Protein AF-A0A243RGD0-F1 (afdb_monomer_lite)

Secondary structure (DSSP, 8-state):
--PPPP--------HHHHHHHHHHHHHHHHHHS-TTT--HHHHHHHTT--HHHHHHH-TTGGGGG-

Foldseek 3Di:
DDDDDDDPDVPP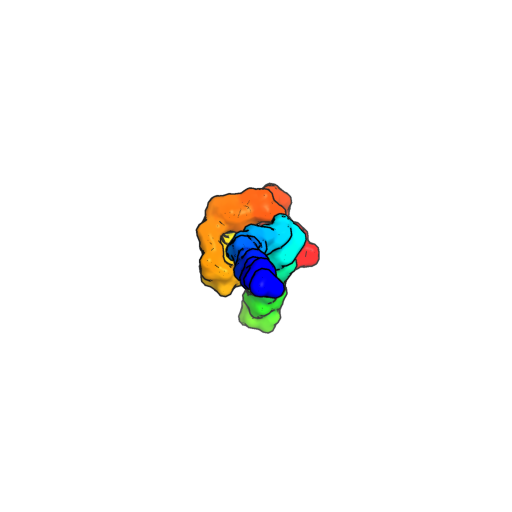QPLVNVLVLLLVQLVVVVVVDPLVPDFLVSSCVSSVHDSVVSCVSCVVTSVVSD

InterPro domains:
  IPR001647 DNA-binding HTH domain, TetR-type [PF00440] (22-65)
  IPR001647 DNA-binding HTH domain, TetR-type [PS50977] (16-66)
  IPR009057 Homedomain-like superfamily [SSF46689] (9-64)
  IPR050109 HTH-type, TetR-like transcriptional regulator [PTHR30055] (1-65)

Radius of gyration: 15.9 Å; chains: 1; bounding box: 40×21×50 Å

Organism: NCBI:txid487165

Structure (mmCIF, N/CA/C/O backbone):
data_AF-A0A243RGD0-F1
#
_entry.id   AF-A0A243RGD0-F1
#
loop_
_atom_site.group_PDB
_atom_site.id
_atom_site.type_symbol
_atom_site.label_atom_id
_atom_site.label_alt_id
_atom_site.label_comp_id
_atom_site.label_asym_id
_atom_site.label_entity_id
_atom_site.label_seq_id
_atom_site.pdbx_PDB_ins_code
_atom_site.Cartn_x
_atom_site.Cartn_y
_atom_site.Cartn_z
_atom_site.occupancy
_atom_site.B_iso_or_equiv
_atom_site.auth_seq_id
_atom_site.auth_comp_id
_atom_site.auth_asym_id
_atom_site.auth_atom_id
_atom_site.pdbx_PDB_model_num
ATOM 1 N N . MET A 1 1 ? -30.452 -10.820 34.686 1.00 52.00 1 MET A N 1
ATOM 2 C CA . MET A 1 1 ? -29.052 -10.350 34.658 1.00 52.00 1 MET A CA 1
ATOM 3 C C . MET A 1 1 ? -28.330 -11.096 33.554 1.00 52.00 1 MET A C 1
ATOM 5 O O . MET A 1 1 ? -28.046 -12.271 33.726 1.00 52.00 1 MET A O 1
ATOM 9 N N . THR A 1 2 ? -28.066 -10.426 32.437 1.00 50.78 2 THR A N 1
ATOM 10 C CA . THR A 1 2 ? -27.161 -10.916 31.391 1.00 50.78 2 THR A CA 1
ATOM 11 C C . THR A 1 2 ? -26.524 -9.669 30.787 1.00 50.78 2 THR A C 1
ATOM 13 O O . THR A 1 2 ? -27.256 -8.870 30.201 1.00 50.78 2 THR A O 1
ATOM 16 N N . PRO A 1 3 ? -25.223 -9.398 30.991 1.00 57.12 3 PRO A N 1
ATOM 17 C CA . PRO A 1 3 ? -24.593 -8.283 30.308 1.00 57.12 3 PRO A CA 1
ATOM 18 C C . PRO A 1 3 ? -24.453 -8.656 28.831 1.00 57.12 3 PRO A C 1
ATOM 20 O O . PRO A 1 3 ? -23.838 -9.665 28.484 1.00 57.12 3 PRO A O 1
ATOM 23 N N . ALA A 1 4 ? -25.077 -7.853 27.971 1.00 53.62 4 ALA A N 1
ATOM 24 C CA . ALA A 1 4 ? -24.843 -7.878 26.539 1.00 53.62 4 ALA A CA 1
ATOM 25 C C . ALA A 1 4 ? -23.343 -7.664 26.295 1.00 53.62 4 ALA A C 1
ATOM 27 O O . ALA A 1 4 ? -22.760 -6.691 26.777 1.00 53.62 4 ALA A O 1
ATOM 28 N N . ALA A 1 5 ? -22.717 -8.614 25.601 1.00 62.16 5 ALA A N 1
ATOM 29 C CA . ALA A 1 5 ? -21.318 -8.527 25.220 1.00 62.16 5 ALA A CA 1
ATOM 30 C C . ALA A 1 5 ? -21.085 -7.232 24.419 1.00 62.16 5 ALA A C 1
ATOM 32 O O . ALA A 1 5 ? -21.911 -6.896 23.563 1.00 62.16 5 ALA A O 1
ATOM 33 N N . PRO A 1 6 ? -19.991 -6.493 24.670 1.00 54.47 6 PRO A N 1
ATOM 34 C CA . PRO A 1 6 ? -19.687 -5.314 23.882 1.00 54.47 6 PRO A CA 1
ATOM 35 C C . PRO A 1 6 ? -19.465 -5.756 22.432 1.00 54.47 6 PRO A C 1
ATOM 37 O O . PRO A 1 6 ? -18.603 -6.587 22.146 1.00 54.47 6 PRO A O 1
ATOM 40 N N . THR A 1 7 ? -20.259 -5.205 21.514 1.00 61.38 7 THR A N 1
ATOM 41 C CA . THR A 1 7 ? -19.974 -5.222 20.074 1.00 61.38 7 THR A CA 1
ATOM 42 C C . THR A 1 7 ? -18.503 -4.875 19.870 1.00 61.38 7 THR A C 1
ATOM 44 O O . THR A 1 7 ? -18.053 -3.911 20.500 1.00 61.38 7 THR A O 1
ATOM 47 N N . PRO A 1 8 ? -17.742 -5.610 19.037 1.00 56.38 8 PRO A N 1
ATOM 48 C CA . PRO A 1 8 ? -16.343 -5.291 18.822 1.00 56.38 8 PRO A CA 1
ATOM 49 C C . PRO A 1 8 ? -16.288 -3.867 18.280 1.00 56.38 8 PRO A C 1
ATOM 51 O O . PRO A 1 8 ? -16.724 -3.592 17.162 1.00 56.38 8 PRO A O 1
ATOM 54 N N . ALA A 1 9 ? -15.831 -2.950 19.132 1.00 56.16 9 ALA A N 1
ATOM 55 C CA . ALA A 1 9 ? -15.616 -1.560 18.796 1.00 56.16 9 ALA A CA 1
ATOM 56 C C . ALA A 1 9 ? -14.748 -1.557 17.550 1.00 56.16 9 ALA A C 1
ATOM 58 O O . ALA A 1 9 ? -13.628 -2.053 17.637 1.00 56.16 9 ALA A O 1
ATOM 59 N N . TYR A 1 10 ? -15.322 -1.105 16.427 1.00 53.97 10 TYR A N 1
ATOM 60 C CA . TYR A 1 10 ? -14.732 -0.970 15.094 1.00 53.97 10 TYR A CA 1
ATOM 61 C C . TYR A 1 10 ? -13.218 -1.146 15.162 1.00 53.97 10 TYR A C 1
ATOM 63 O O . TYR A 1 10 ? -12.500 -0.186 15.464 1.00 53.97 10 TYR A O 1
ATOM 71 N N . ARG A 1 11 ? -12.752 -2.406 15.078 1.00 57.62 11 ARG A N 1
ATOM 72 C CA . ARG A 1 11 ? -11.371 -2.733 15.432 1.00 57.62 11 ARG A CA 1
ATOM 73 C C . ARG A 1 11 ? -10.560 -1.991 14.398 1.00 57.62 11 ARG A C 1
ATOM 75 O O . ARG A 1 11 ? -10.607 -2.344 13.224 1.00 57.62 11 ARG A O 1
ATOM 82 N N . ARG A 1 12 ? -9.925 -0.887 14.805 1.00 57.91 12 ARG A N 1
ATOM 83 C CA . ARG A 1 12 ? -8.941 -0.201 13.977 1.00 57.91 12 ARG A CA 1
ATOM 84 C C . ARG A 1 12 ? -8.035 -1.321 13.505 1.00 57.91 12 ARG A C 1
ATOM 86 O O . ARG A 1 12 ? -7.397 -1.933 14.362 1.00 57.91 12 ARG A O 1
ATOM 93 N N . LEU A 1 13 ? -8.092 -1.642 12.208 1.00 60.75 13 LEU A N 1
ATOM 94 C CA . LEU A 1 13 ? -7.197 -2.619 11.603 1.00 60.75 13 LEU A CA 1
ATOM 95 C C . LEU A 1 13 ? -5.825 -2.319 12.182 1.00 60.75 13 LEU A C 1
ATOM 97 O O . LEU A 1 13 ? -5.386 -1.159 12.165 1.00 60.75 13 LEU A O 1
ATOM 101 N N . SER A 1 14 ? -5.228 -3.325 12.810 1.00 75.31 14 SER A N 1
ATOM 102 C CA . SER A 1 14 ? -3.885 -3.163 13.338 1.00 75.31 14 SER A CA 1
ATOM 103 C C . SER A 1 14 ? -2.986 -2.669 12.204 1.00 75.31 14 SER A C 1
ATOM 105 O O . SER A 1 14 ? -3.257 -2.894 11.020 1.00 75.31 14 S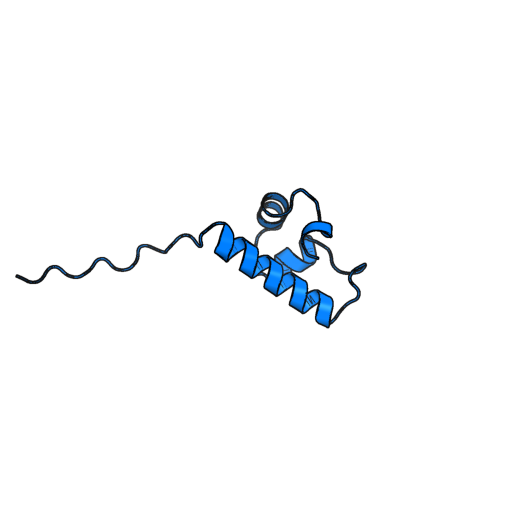ER A O 1
ATOM 107 N N . VAL A 1 15 ? -1.933 -1.933 12.552 1.00 78.62 15 VAL A N 1
ATOM 108 C CA . VAL A 1 15 ? -0.985 -1.403 11.558 1.00 78.62 15 VAL A CA 1
ATOM 109 C C . VAL A 1 15 ? -0.502 -2.535 10.638 1.00 78.62 15 VAL A C 1
ATOM 111 O O . VAL A 1 15 ? -0.374 -2.335 9.434 1.00 78.62 15 VAL A O 1
ATOM 114 N N . GLU A 1 16 ? -0.329 -3.741 11.180 1.00 82.19 16 GLU A N 1
ATOM 115 C CA . GLU A 1 16 ? 0.009 -4.942 10.416 1.00 82.19 16 GLU A CA 1
ATOM 116 C C . GLU A 1 16 ? -1.096 -5.373 9.447 1.00 82.19 16 GLU A C 1
ATOM 118 O O . GLU A 1 16 ? -0.822 -5.477 8.257 1.00 82.19 16 GLU A O 1
ATOM 123 N N . GLU A 1 17 ? -2.345 -5.539 9.894 1.00 85.88 17 GLU A N 1
ATOM 124 C CA . GLU A 1 17 ? -3.450 -5.926 9.000 1.00 85.88 17 GLU A CA 1
ATOM 125 C C . GLU A 1 17 ? -3.655 -4.910 7.870 1.00 85.88 17 GLU A C 1
ATOM 127 O O . GLU A 1 17 ? -3.871 -5.282 6.713 1.00 85.88 17 GLU A O 1
ATOM 132 N N . ARG A 1 18 ? -3.546 -3.611 8.180 1.00 86.50 18 ARG A N 1
ATOM 133 C CA . ARG A 1 18 ? -3.653 -2.565 7.161 1.00 86.50 18 ARG A CA 1
ATOM 134 C C . ARG A 1 18 ? -2.491 -2.632 6.174 1.00 86.50 18 ARG A C 1
ATOM 136 O O . ARG A 1 18 ? -2.720 -2.483 4.977 1.00 86.50 18 ARG A O 1
ATOM 143 N N . ARG A 1 19 ? -1.268 -2.880 6.649 1.00 86.81 19 ARG A N 1
ATOM 144 C CA . ARG A 1 19 ? -0.094 -3.074 5.787 1.00 86.81 19 ARG A CA 1
ATOM 145 C C . ARG A 1 19 ? -0.266 -4.299 4.887 1.00 86.81 19 ARG A C 1
ATOM 147 O O . ARG A 1 19 ? -0.016 -4.189 3.691 1.00 86.81 19 ARG A O 1
ATOM 154 N N . SER A 1 20 ? -0.740 -5.421 5.425 1.00 89.69 20 SER A N 1
ATOM 155 C CA . SER A 1 20 ? -1.0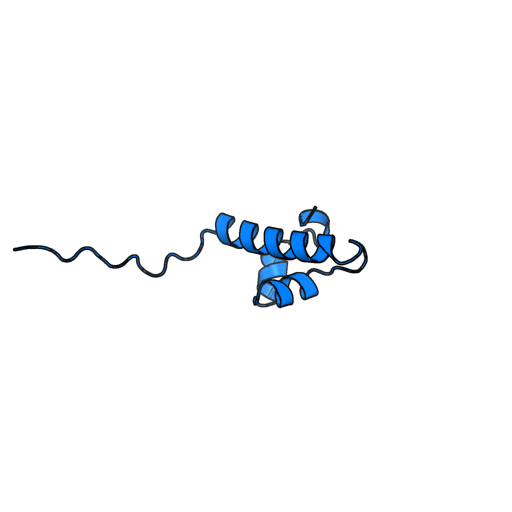17 -6.642 4.661 1.00 89.69 20 SER A CA 1
ATOM 156 C C . SER A 1 20 ? -2.061 -6.414 3.570 1.00 89.69 20 SER A C 1
ATOM 158 O O . SER A 1 20 ? -1.881 -6.893 2.457 1.00 89.69 20 SER A O 1
ATOM 160 N N . GLN A 1 21 ? -3.112 -5.635 3.844 1.00 89.75 21 GLN A N 1
ATOM 161 C CA . GLN A 1 21 ? -4.113 -5.279 2.833 1.00 89.75 21 GLN A CA 1
ATOM 162 C C . GLN A 1 21 ? -3.509 -4.473 1.671 1.00 89.75 21 GLN A C 1
ATOM 164 O O . GLN A 1 21 ? -3.832 -4.722 0.508 1.00 89.75 21 GLN A O 1
ATOM 169 N N . LEU A 1 22 ? -2.618 -3.524 1.972 1.00 90.62 22 LEU A N 1
ATOM 170 C CA . LEU A 1 22 ? -1.931 -2.740 0.943 1.00 90.62 22 LEU A CA 1
ATOM 171 C C . LEU A 1 22 ? -0.964 -3.603 0.124 1.00 90.62 22 LEU A C 1
ATOM 173 O O . LEU A 1 22 ? -0.927 -3.474 -1.095 1.00 90.62 22 LEU A O 1
ATOM 177 N N . LEU A 1 23 ? -0.235 -4.516 0.773 1.00 91.88 23 LEU A N 1
ATOM 178 C CA . LEU A 1 23 ? 0.634 -5.477 0.089 1.00 91.88 23 LEU A CA 1
ATOM 179 C C . LEU A 1 23 ? -0.162 -6.413 -0.822 1.00 91.88 23 LEU A C 1
ATOM 181 O O . LEU A 1 23 ? 0.216 -6.595 -1.970 1.00 91.88 23 LEU A O 1
ATOM 185 N N . ALA A 1 24 ? -1.288 -6.953 -0.353 1.00 92.94 24 ALA A N 1
ATOM 186 C CA . ALA A 1 24 ? -2.153 -7.797 -1.175 1.00 92.94 24 ALA A CA 1
ATOM 187 C C . ALA A 1 24 ? -2.657 -7.054 -2.423 1.00 92.94 24 ALA A C 1
ATOM 189 O O . ALA A 1 24 ? -2.647 -7.612 -3.515 1.00 92.94 24 ALA A O 1
ATOM 190 N N . SER A 1 25 ? -3.025 -5.778 -2.272 1.00 93.31 25 SER A N 1
ATOM 191 C CA . SER A 1 25 ? -3.452 -4.933 -3.397 1.00 93.31 25 SER A CA 1
ATOM 192 C C . SER A 1 25 ? -2.304 -4.669 -4.380 1.00 93.31 25 SER A C 1
ATOM 194 O O . SER A 1 25 ? -2.506 -4.687 -5.589 1.00 93.31 25 SER A O 1
ATOM 196 N N . ALA A 1 26 ? -1.083 -4.459 -3.879 1.00 91.56 26 ALA A N 1
ATOM 197 C CA . ALA A 1 26 ? 0.100 -4.297 -4.720 1.00 91.56 26 ALA A CA 1
ATOM 198 C C . ALA A 1 26 ? 0.462 -5.583 -5.478 1.00 91.56 26 ALA A C 1
ATOM 200 O O . ALA A 1 26 ? 0.752 -5.524 -6.668 1.00 91.56 26 ALA A O 1
ATOM 201 N N . LEU A 1 27 ? 0.393 -6.740 -4.816 1.00 92.50 27 LEU A N 1
ATOM 202 C CA . LEU A 1 27 ? 0.631 -8.046 -5.435 1.00 92.50 27 LEU A CA 1
ATOM 203 C C . LEU A 1 27 ? -0.368 -8.338 -6.557 1.00 92.50 27 LEU A C 1
ATOM 205 O O . LEU A 1 27 ? 0.030 -8.843 -7.603 1.00 92.50 27 LEU A O 1
ATOM 209 N N . ASP A 1 28 ? -1.640 -7.984 -6.369 1.00 92.94 28 ASP A N 1
ATOM 210 C CA . ASP A 1 28 ? -2.654 -8.110 -7.418 1.00 92.94 28 ASP A CA 1
ATOM 211 C C . ASP A 1 28 ? -2.325 -7.229 -8.634 1.00 92.94 28 ASP A C 1
ATOM 213 O O . ASP A 1 28 ? -2.375 -7.689 -9.775 1.00 92.94 28 ASP A O 1
ATOM 217 N N . LEU A 1 29 ? -1.872 -5.991 -8.411 1.00 92.75 29 LEU A N 1
ATOM 218 C CA . LEU A 1 29 ? -1.417 -5.117 -9.497 1.00 92.75 29 LEU A CA 1
ATOM 219 C C . LEU A 1 29 ? -0.193 -5.688 -10.224 1.00 92.75 29 LEU A C 1
ATOM 221 O O . LEU A 1 29 ? -0.159 -5.670 -11.455 1.00 92.75 29 LEU A O 1
ATOM 225 N N . PHE A 1 30 ? 0.780 -6.234 -9.491 1.00 90.12 30 PHE A N 1
ATOM 226 C CA . PHE A 1 30 ? 1.961 -6.880 -10.073 1.00 90.12 30 PHE A CA 1
ATOM 227 C C . PHE A 1 30 ? 1.629 -8.167 -10.841 1.00 90.12 30 PHE A C 1
ATOM 229 O O . PHE A 1 30 ? 2.383 -8.555 -11.731 1.00 90.12 30 PHE A O 1
ATOM 236 N N . ALA A 1 31 ? 0.508 -8.829 -10.542 1.00 91.88 31 ALA A N 1
ATOM 237 C CA . ALA A 1 31 ? 0.052 -9.989 -11.307 1.00 91.88 31 ALA A CA 1
A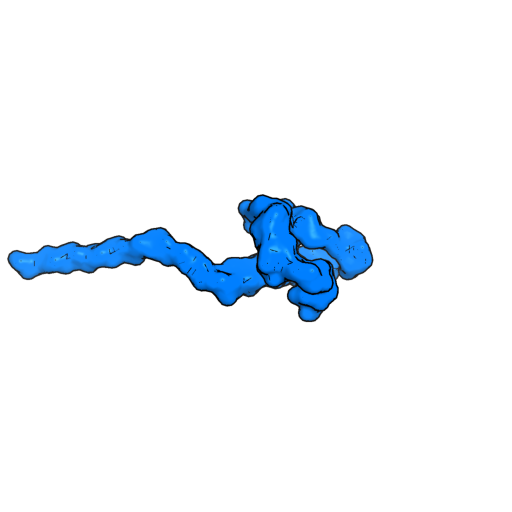TOM 238 C C . ALA A 1 31 ? -0.470 -9.607 -12.706 1.00 91.88 31 ALA A C 1
ATOM 240 O O . ALA A 1 31 ? -0.446 -10.434 -13.617 1.00 91.88 31 ALA A O 1
ATOM 241 N N . HIS A 1 32 ? -0.923 -8.362 -12.885 1.00 91.38 32 HIS A N 1
ATOM 242 C CA . HIS A 1 32 ? -1.534 -7.880 -14.127 1.00 91.38 32 HIS A CA 1
ATOM 243 C C . HIS A 1 32 ? -0.666 -6.875 -14.902 1.00 91.38 32 HIS A C 1
ATOM 245 O O . HIS A 1 32 ? -0.930 -6.628 -16.080 1.00 91.38 32 HIS A O 1
ATOM 251 N N . ARG A 1 33 ? 0.338 -6.262 -14.262 1.00 90.62 33 ARG A N 1
ATOM 252 C CA . ARG A 1 33 ? 1.193 -5.206 -14.829 1.00 90.62 33 ARG A CA 1
ATOM 253 C C . ARG A 1 33 ? 2.651 -5.413 -14.434 1.00 90.62 33 ARG A C 1
ATOM 255 O O . ARG A 1 33 ? 2.942 -6.018 -13.405 1.00 90.62 33 ARG A O 1
ATOM 262 N N . ALA A 1 34 ? 3.573 -4.869 -15.228 1.00 89.00 34 ALA A N 1
ATOM 263 C CA . ALA A 1 34 ? 4.985 -4.913 -14.881 1.00 89.00 34 ALA A CA 1
ATOM 264 C C . ALA A 1 34 ? 5.259 -4.096 -13.596 1.00 89.00 34 ALA A C 1
ATOM 266 O O . ALA A 1 34 ? 4.630 -3.058 -13.376 1.00 89.00 34 ALA A O 1
ATOM 267 N N . PRO A 1 35 ? 6.220 -4.502 -12.747 1.00 82.19 35 PRO A N 1
ATOM 268 C CA . PRO A 1 35 ? 6.503 -3.810 -11.484 1.00 82.19 35 PRO A CA 1
ATOM 269 C C . PRO A 1 35 ? 7.054 -2.380 -11.654 1.00 82.19 35 PRO A C 1
ATOM 271 O O . PRO A 1 35 ? 7.030 -1.553 -10.732 1.00 82.19 35 PRO A O 1
ATOM 274 N N . GLU A 1 36 ? 7.576 -2.067 -12.839 1.00 86.94 36 GLU A N 1
ATOM 275 C CA . GLU A 1 36 ? 7.938 -0.712 -13.253 1.00 86.94 36 GLU A CA 1
ATOM 276 C C . GLU A 1 36 ? 6.732 0.217 -13.422 1.00 86.94 36 GLU A C 1
ATOM 278 O O . GLU A 1 36 ? 6.827 1.365 -12.984 1.00 86.94 36 GLU A O 1
ATOM 283 N N . ASP A 1 37 ? 5.609 -0.309 -13.916 1.00 88.50 37 ASP A N 1
ATOM 284 C CA . ASP A 1 37 ? 4.372 0.426 -14.219 1.00 88.50 37 ASP A CA 1
ATOM 285 C C . ASP A 1 37 ? 3.440 0.602 -13.011 1.00 88.50 37 ASP A C 1
ATOM 287 O O . ASP A 1 37 ? 2.431 1.298 -13.099 1.00 88.50 37 ASP A O 1
ATOM 291 N N . VAL A 1 38 ? 3.748 -0.038 -11.880 1.00 90.69 38 VAL A N 1
ATOM 292 C CA . VAL A 1 38 ? 2.948 0.050 -10.652 1.00 90.69 38 VAL A CA 1
ATOM 293 C C . VAL A 1 38 ? 3.582 1.053 -9.689 1.00 90.69 38 VAL A C 1
ATOM 295 O O . VAL A 1 38 ? 4.730 0.906 -9.249 1.00 90.69 38 VAL A O 1
ATOM 298 N N . SER A 1 39 ? 2.812 2.080 -9.334 1.00 91.50 39 SER A N 1
ATOM 299 C CA . SER A 1 39 ? 3.186 3.113 -8.367 1.00 91.50 39 SER A CA 1
ATOM 300 C C . SER A 1 39 ? 2.466 2.940 -7.023 1.00 91.50 39 SER A C 1
ATOM 302 O O . SER A 1 39 ? 1.481 2.215 -6.905 1.00 91.50 39 SER A O 1
ATOM 304 N N . LEU A 1 40 ? 2.933 3.642 -5.981 1.00 90.88 40 LEU A N 1
ATOM 305 C CA . LEU A 1 40 ? 2.218 3.683 -4.695 1.00 90.88 40 LEU A CA 1
ATOM 306 C C . LEU A 1 40 ? 0.831 4.331 -4.822 1.00 90.88 40 LEU A C 1
ATOM 308 O O . LEU A 1 40 ? -0.056 4.029 -4.024 1.00 90.88 40 LEU A O 1
ATOM 312 N N . ASP A 1 41 ? 0.642 5.200 -5.814 1.00 92.69 41 ASP A N 1
ATOM 313 C CA . ASP A 1 41 ? -0.647 5.818 -6.101 1.00 92.69 41 ASP A CA 1
ATOM 314 C C . ASP A 1 41 ? -1.628 4.808 -6.711 1.00 92.69 41 ASP A C 1
ATOM 316 O O . ASP A 1 41 ? -2.778 4.768 -6.275 1.00 92.69 41 ASP A O 1
ATOM 320 N N . ASP A 1 42 ? -1.169 3.922 -7.604 1.00 93.19 42 ASP A N 1
ATOM 321 C CA . ASP A 1 42 ? -1.986 2.810 -8.118 1.00 93.19 42 ASP A CA 1
ATOM 322 C C . ASP A 1 42 ? -2.409 1.866 -6.988 1.00 93.19 42 ASP A C 1
ATOM 324 O O . ASP A 1 42 ? -3.565 1.458 -6.910 1.00 93.19 42 ASP A O 1
ATOM 328 N N . VAL A 1 43 ? -1.488 1.557 -6.066 1.00 91.69 43 VAL A N 1
ATOM 329 C CA . VAL A 1 43 ? -1.789 0.736 -4.881 1.00 91.69 43 VAL A CA 1
ATOM 330 C C . VAL A 1 43 ? -2.811 1.428 -3.983 1.00 91.69 43 VAL A C 1
ATOM 332 O O . VAL A 1 43 ? -3.690 0.766 -3.431 1.00 91.69 43 VAL A O 1
ATOM 335 N N . ALA A 1 44 ? -2.723 2.752 -3.831 1.00 92.25 44 ALA A N 1
ATOM 336 C CA . ALA A 1 44 ? -3.695 3.518 -3.060 1.00 92.25 44 ALA A CA 1
ATOM 337 C C . ALA A 1 44 ? -5.096 3.431 -3.674 1.00 92.25 44 ALA A C 1
ATOM 339 O O . ALA A 1 44 ? -6.066 3.196 -2.951 1.00 92.25 44 ALA A O 1
ATOM 340 N N . GLU A 1 45 ? -5.190 3.574 -4.996 1.00 93.31 45 GLU A N 1
ATOM 341 C CA . GLU A 1 45 ? -6.453 3.460 -5.726 1.00 93.31 45 GLU A CA 1
ATOM 342 C C . GLU A 1 45 ? -7.016 2.039 -5.674 1.00 93.31 45 GLU A C 1
ATOM 344 O O . GLU A 1 45 ? -8.180 1.866 -5.310 1.00 93.31 45 GLU A O 1
ATOM 349 N N . ALA A 1 46 ? -6.189 1.020 -5.922 1.00 92.06 46 ALA A N 1
ATOM 350 C CA . ALA A 1 46 ? -6.596 -0.383 -5.866 1.00 92.06 46 ALA A CA 1
ATOM 351 C C . ALA A 1 46 ? -7.063 -0.805 -4.464 1.00 92.06 46 ALA A C 1
ATOM 353 O O . ALA A 1 46 ? -8.061 -1.510 -4.321 1.00 92.06 46 ALA A O 1
ATOM 354 N N . ALA A 1 47 ? -6.387 -0.332 -3.413 1.00 90.69 47 ALA A N 1
ATOM 355 C CA . ALA A 1 47 ? -6.758 -0.625 -2.031 1.00 90.69 47 ALA A CA 1
ATOM 356 C C . ALA A 1 47 ? -7.923 0.241 -1.505 1.00 90.69 47 ALA A C 1
ATOM 358 O O . ALA A 1 47 ? -8.374 0.036 -0.372 1.00 90.69 47 ALA A O 1
ATOM 359 N N . GLY A 1 48 ? -8.390 1.233 -2.274 1.00 91.06 48 GLY A N 1
ATOM 360 C CA . GLY A 1 48 ? -9.448 2.158 -1.861 1.00 91.06 48 GLY A CA 1
ATOM 361 C C . GLY A 1 48 ? -9.043 3.044 -0.679 1.00 91.06 48 GLY A C 1
ATOM 362 O O . GLY A 1 48 ? -9.833 3.279 0.240 1.00 91.06 48 GLY A O 1
ATOM 363 N N . VAL A 1 49 ? -7.789 3.496 -0.648 1.00 89.81 49 VAL A N 1
ATOM 364 C CA . VAL A 1 49 ? -7.227 4.273 0.461 1.00 89.81 49 VAL A CA 1
ATOM 365 C C . VAL A 1 49 ? -6.659 5.603 -0.020 1.00 89.81 49 VAL A C 1
ATOM 367 O O . VAL A 1 49 ? -6.395 5.811 -1.198 1.00 89.81 49 VAL A O 1
ATOM 370 N N . SER A 1 50 ? -6.423 6.531 0.907 1.00 91.88 50 SER A N 1
ATOM 371 C CA . SER A 1 50 ? -5.799 7.800 0.550 1.00 91.88 50 SER A CA 1
ATOM 372 C C . SER A 1 50 ? -4.304 7.627 0.257 1.00 91.88 50 SER A C 1
ATOM 374 O O . SER A 1 50 ? -3.585 6.959 1.003 1.00 91.88 50 SER A O 1
ATOM 376 N N . ARG A 1 51 ? -3.810 8.294 -0.792 1.00 91.25 51 ARG A N 1
ATOM 377 C CA . ARG A 1 51 ? -2.382 8.303 -1.165 1.00 91.25 51 ARG A CA 1
ATOM 378 C C . ARG A 1 51 ? -1.462 8.617 0.026 1.00 91.25 51 ARG A C 1
ATOM 380 O O . ARG A 1 51 ? -0.576 7.808 0.302 1.00 91.25 51 ARG A O 1
ATOM 387 N N . PRO A 1 52 ? -1.700 9.675 0.839 1.00 91.56 52 PRO A N 1
ATOM 388 C CA . PRO A 1 52 ? -0.850 9.979 1.994 1.00 91.56 52 PRO A CA 1
ATOM 389 C C . PRO A 1 52 ? -0.785 8.849 3.027 1.00 91.56 52 PRO A C 1
ATOM 391 O O . PRO A 1 52 ? 0.212 8.717 3.734 1.00 91.56 52 PRO A O 1
ATOM 394 N N . LEU A 1 53 ? -1.837 8.026 3.128 1.00 89.06 53 LEU A N 1
ATOM 395 C CA . LEU A 1 53 ? -1.825 6.859 4.000 1.00 89.06 53 LEU A CA 1
ATOM 396 C C . LEU A 1 53 ? -0.822 5.829 3.483 1.00 89.06 53 LEU A C 1
ATOM 398 O O . LEU A 1 53 ? 0.014 5.381 4.256 1.00 89.06 53 LEU A O 1
ATOM 402 N N . VAL A 1 54 ? -0.849 5.501 2.191 1.00 90.75 54 VAL A N 1
ATOM 403 C CA . VAL A 1 54 ? 0.104 4.552 1.591 1.00 90.75 54 VAL A CA 1
ATOM 404 C C . VAL A 1 54 ? 1.541 5.034 1.766 1.00 90.75 54 VAL A C 1
ATOM 406 O O . VAL A 1 54 ? 2.365 4.280 2.277 1.00 90.75 54 VAL A O 1
ATOM 409 N N . TYR A 1 55 ? 1.827 6.307 1.479 1.00 90.19 55 TYR A N 1
ATOM 410 C CA . TYR A 1 55 ? 3.160 6.892 1.691 1.00 90.19 55 TYR A CA 1
ATOM 411 C C . TYR A 1 55 ? 3.621 6.838 3.160 1.00 90.19 55 TYR A C 1
ATOM 413 O O . 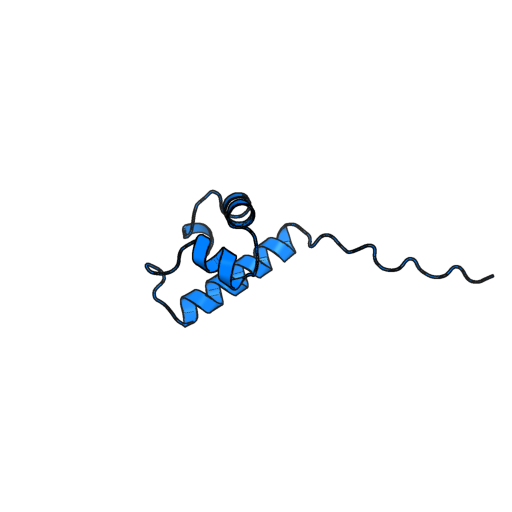TYR A 1 55 ? 4.814 6.720 3.429 1.00 90.19 55 TYR A O 1
ATOM 421 N N . ARG A 1 56 ? 2.693 6.864 4.127 1.00 89.81 56 ARG A N 1
ATOM 422 C CA . ARG A 1 56 ? 3.011 6.683 5.554 1.00 89.81 56 ARG A CA 1
ATOM 423 C C . ARG A 1 56 ? 3.385 5.239 5.901 1.00 89.81 56 ARG A C 1
ATOM 425 O O . ARG A 1 56 ? 4.215 5.033 6.783 1.00 89.81 56 ARG A O 1
ATOM 432 N N . TYR A 1 57 ? 2.764 4.254 5.254 1.00 87.69 57 TYR A N 1
ATOM 433 C CA . TYR A 1 57 ? 3.067 2.833 5.468 1.00 87.69 57 TYR A CA 1
ATOM 434 C C . TYR A 1 57 ? 4.314 2.375 4.708 1.00 87.69 57 TYR A C 1
ATOM 436 O O . TYR A 1 57 ? 5.029 1.500 5.200 1.00 87.69 57 TYR A O 1
ATOM 444 N N . PHE A 1 58 ? 4.586 2.990 3.554 1.00 88.94 58 PHE A N 1
ATOM 445 C CA . PHE A 1 58 ? 5.701 2.652 2.673 1.00 88.94 58 PHE A CA 1
ATOM 446 C C . PHE A 1 58 ? 6.622 3.857 2.419 1.00 88.94 58 PHE A C 1
ATOM 448 O O . PHE A 1 58 ? 6.737 4.327 1.284 1.00 88.94 58 PHE A O 1
ATOM 455 N N . PRO A 1 59 ? 7.315 4.375 3.452 1.00 87.38 59 PRO A N 1
ATOM 456 C CA . PRO A 1 59 ? 8.224 5.511 3.293 1.00 87.38 59 PRO A CA 1
ATOM 457 C C . PRO A 1 59 ? 9.443 5.180 2.418 1.00 87.38 59 PRO A C 1
ATOM 459 O O . PRO A 1 59 ? 10.060 6.084 1.866 1.00 87.38 59 PRO A O 1
ATOM 462 N N . GLY A 1 60 ? 9.784 3.893 2.262 1.00 84.44 60 GLY A N 1
ATOM 463 C CA . GLY A 1 60 ? 10.838 3.425 1.353 1.00 84.44 60 GLY A CA 1
ATOM 464 C C . GLY A 1 60 ? 10.408 3.342 -0.116 1.00 84.44 60 GLY A C 1
ATOM 465 O O . GLY A 1 60 ? 11.159 2.833 -0.946 1.00 84.44 60 GLY A O 1
ATOM 466 N N . GLY A 1 61 ? 9.201 3.810 -0.445 1.00 85.38 61 GLY A N 1
ATOM 467 C CA . GLY A 1 61 ? 8.673 3.777 -1.801 1.00 85.38 61 GLY A CA 1
ATOM 468 C C . GLY A 1 61 ? 8.189 2.386 -2.217 1.00 85.38 61 GLY A C 1
ATOM 469 O O . GLY A 1 61 ? 8.030 1.479 -1.397 1.00 85.38 61 GLY A O 1
ATOM 470 N N . LYS A 1 62 ? 8.004 2.199 -3.529 1.00 82.94 62 LYS A N 1
ATOM 471 C CA . LYS A 1 62 ? 7.536 0.925 -4.100 1.00 82.94 62 LYS A CA 1
ATOM 472 C C . LYS A 1 62 ? 8.454 -0.271 -3.824 1.00 82.94 62 LYS A C 1
ATOM 474 O O . LYS A 1 62 ? 8.005 -1.399 -3.933 1.00 82.94 62 LYS A O 1
ATOM 479 N N . GLN A 1 63 ? 9.714 -0.042 -3.439 1.00 83.81 63 GLN A N 1
ATOM 480 C CA . GLN A 1 63 ? 10.668 -1.101 -3.077 1.00 83.81 63 GLN A CA 1
ATOM 481 C C . GLN A 1 63 ? 10.198 -1.935 -1.874 1.00 83.81 63 GLN A C 1
ATOM 483 O O . GLN A 1 63 ? 10.584 -3.086 -1.742 1.00 83.81 63 GLN A O 1
ATOM 488 N N . GLN A 1 64 ? 9.343 -1.376 -1.011 1.00 84.19 64 GLN A N 1
ATOM 489 C CA . GLN A 1 64 ? 8.771 -2.086 0.139 1.00 84.19 64 GLN A CA 1
ATOM 490 C C . GLN A 1 64 ? 7.507 -2.897 -0.197 1.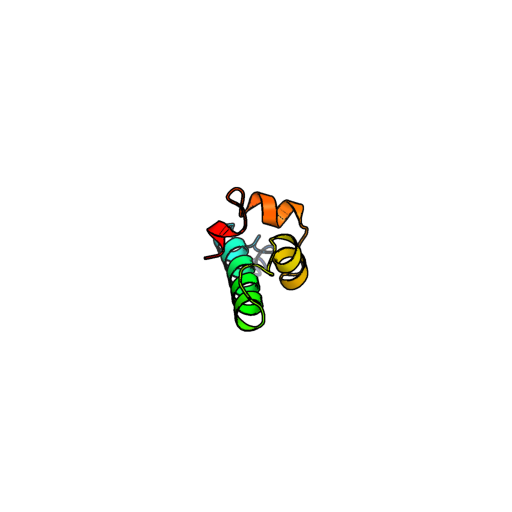00 84.19 64 GLN A C 1
ATOM 492 O O . GLN A 1 64 ? 6.882 -3.437 0.718 1.00 84.19 64 GLN A O 1
ATOM 497 N N . LEU A 1 65 ? 7.104 -2.921 -1.473 1.00 82.44 65 LEU A N 1
ATOM 498 C CA . LEU A 1 65 ? 6.000 -3.738 -1.983 1.00 82.44 65 LEU A CA 1
ATOM 499 C C . LEU A 1 65 ? 6.473 -5.080 -2.569 1.00 82.44 65 LEU A C 1
ATOM 501 O O . LEU A 1 65 ? 5.625 -5.894 -2.924 1.00 82.44 65 LEU A O 1
ATOM 505 N N . TYR A 1 66 ? 7.791 -5.277 -2.683 1.00 74.75 66 TYR A N 1
ATOM 506 C CA . TYR A 1 66 ? 8.430 -6.528 -3.101 1.00 74.75 66 TYR A CA 1
ATOM 507 C C . TYR A 1 66 ? 8.767 -7.404 -1.893 1.00 74.75 66 TYR A C 1
ATOM 509 O O . TYR A 1 66 ? 8.999 -6.838 -0.797 1.00 74.75 66 TYR A O 1
#

pLDDT: mean 82.34, std 13.48, range [50.78, 93.31]

Sequence (66 aa):
MTPAAPTPAYRRLSVEERRSQLLASALDLFAHRAPEDVSLDDVAEAAGVSRPLVYRYFPGGKQQLY